Protein AF-A0A8D2GQ82-F1 (afdb_monomer_lite)

Radius of gyration: 24.51 Å; chains: 1; bounding box: 56×29×70 Å

InterPro domains:
  IPR019342 NADH:ubiquinone oxidoreductase, iron-sulphur subunit 5 [PF10200] (1-97)

Sequence (127 aa):
LPFFDGPERKGIDMDHHWITESGGQPQEIPARRQAFRKEWTGPECAHGIGNIQAQKEFSLEYDAFLACLHSETREREREREREREKGKGPGARYSPPKHAYFLQKCPVCSCHHLPVNPLKLLIHQMD

Secondary structure (DSSP, 8-state):
-----HHHHTT--SSHHHH-TTS--GGGPPPTTHHHHHHHHSTTTTTTT-HHHHHHHSHHHHHHHHHHHSTHHHHHHHHHHHHHHHT-STT-S----GGGSEEEEPTTTSS-EEEE-HHHHHHTT--

Foldseek 3Di:
DDDDPPCVVVVHPPCPQPPQQLHDDVVNDHDPLNVLSCVCCDPVADPPPDDVVSCVPVVVSVVVSVCVVDVVVVVVVVVVVVVLVVQDDDVHPDDDDPVQFDQDQDPPPSPDRDRDRVVVVVVVVVD

Structure (mmCIF, N/CA/C/O backbone):
data_AF-A0A8D2GQ82-F1
#
_entry.id   AF-A0A8D2GQ82-F1
#
loop_
_atom_site.group_PDB
_atom_site.id
_atom_site.type_symbol
_atom_site.label_atom_id
_atom_site.label_alt_id
_atom_site.label_comp_id
_atom_site.label_asym_id
_atom_site.label_entity_id
_atom_site.label_seq_id
_atom_site.pdbx_PDB_ins_code
_atom_site.Cartn_x
_atom_site.Cartn_y
_atom_site.Cartn_z
_atom_site.occupancy
_atom_site.B_iso_or_equiv
_atom_site.auth_seq_id
_atom_site.auth_comp_id
_atom_site.auth_asym_id
_atom_site.auth_atom_id
_atom_site.pdbx_PDB_model_num
ATOM 1 N N . LEU A 1 1 ? -11.987 17.627 19.079 1.00 78.19 1 LEU A N 1
ATOM 2 C CA . LEU A 1 1 ? -13.351 17.063 19.190 1.00 78.19 1 LEU A CA 1
ATOM 3 C C . LEU A 1 1 ? -13.223 15.620 19.657 1.00 78.19 1 LEU A C 1
ATOM 5 O O . LEU A 1 1 ? -12.371 14.933 19.105 1.00 78.19 1 LEU A O 1
ATOM 9 N N . PRO A 1 2 ? -13.973 15.176 20.678 1.00 89.19 2 PRO A N 1
ATOM 10 C CA . PRO A 1 2 ? -14.000 13.765 21.058 1.00 89.19 2 PRO A CA 1
ATOM 11 C C . PRO A 1 2 ? -14.674 12.927 19.959 1.00 89.19 2 PRO A C 1
ATOM 13 O O . PRO A 1 2 ? -15.636 13.388 19.344 1.00 89.19 2 PRO A O 1
ATOM 16 N N . PHE A 1 3 ? -14.176 11.713 19.712 1.00 87.50 3 PHE A N 1
ATOM 17 C CA . PHE A 1 3 ? -14.795 10.767 18.780 1.00 87.50 3 PHE A CA 1
ATOM 18 C C . PHE A 1 3 ? -15.972 10.070 19.475 1.00 87.50 3 PHE A C 1
ATOM 20 O O . PHE A 1 3 ? -15.777 9.382 20.479 1.00 87.50 3 PHE A O 1
ATOM 27 N N . PHE A 1 4 ? -17.197 10.302 18.993 1.00 88.19 4 PHE A N 1
ATOM 28 C CA . PHE A 1 4 ? -18.406 9.694 19.549 1.00 88.19 4 PHE A CA 1
ATOM 29 C C . PHE A 1 4 ? -18.877 8.544 18.667 1.00 88.19 4 PHE A C 1
ATOM 31 O O . PHE A 1 4 ? -19.488 8.753 17.621 1.00 88.19 4 PHE A O 1
ATOM 38 N N . ASP A 1 5 ? -18.633 7.332 19.142 1.00 87.06 5 ASP A N 1
ATOM 39 C CA . ASP A 1 5 ? -18.876 6.103 18.397 1.00 87.06 5 ASP A CA 1
ATOM 40 C C . ASP A 1 5 ? -20.324 5.583 18.536 1.00 87.06 5 ASP A C 1
ATOM 42 O O . ASP A 1 5 ? -20.615 4.477 18.992 1.00 87.06 5 ASP A O 1
ATOM 46 N N . GLY A 1 6 ? -21.286 6.464 18.260 1.00 89.88 6 GLY A N 1
ATOM 47 C CA . GLY A 1 6 ? -22.716 6.156 18.329 1.00 89.88 6 GLY A CA 1
ATOM 48 C C . GLY A 1 6 ? -23.207 5.149 17.275 1.00 89.88 6 GLY A C 1
ATOM 49 O O . GLY A 1 6 ? -24.016 4.289 17.637 1.00 89.88 6 GLY A O 1
ATOM 50 N N . PRO A 1 7 ? -22.783 5.253 15.999 1.00 89.38 7 PRO A N 1
ATOM 51 C CA . PRO A 1 7 ? -23.197 4.332 14.938 1.00 89.38 7 PRO A CA 1
ATOM 52 C C . PRO A 1 7 ? -22.755 2.886 15.184 1.00 89.38 7 PRO A C 1
ATOM 54 O O . PRO A 1 7 ? -23.604 1.993 15.141 1.00 89.38 7 PRO A O 1
ATOM 57 N N . GLU A 1 8 ? -21.490 2.660 15.550 1.00 87.88 8 GLU A N 1
ATOM 58 C CA . GLU A 1 8 ? -20.943 1.315 15.775 1.00 87.88 8 GLU A CA 1
ATOM 59 C C . GLU A 1 8 ? -21.653 0.617 16.943 1.00 87.88 8 GLU A C 1
ATOM 61 O O . GLU A 1 8 ? -22.113 -0.518 16.821 1.00 87.88 8 GLU A O 1
ATOM 66 N N . ARG A 1 9 ? -21.910 1.345 18.040 1.00 90.50 9 ARG A N 1
ATOM 67 C CA . ARG A 1 9 ? -22.694 0.841 19.188 1.00 90.50 9 ARG A CA 1
ATOM 68 C C . ARG A 1 9 ? -24.129 0.448 18.843 1.00 90.50 9 ARG A C 1
ATOM 70 O O . ARG A 1 9 ? -24.727 -0.348 19.564 1.00 90.50 9 ARG A O 1
ATOM 77 N N . LYS A 1 10 ? -24.708 1.040 17.798 1.00 94.00 10 LYS A N 1
ATOM 78 C CA . LYS A 1 10 ? -26.059 0.721 17.311 1.00 94.00 10 LYS A CA 1
ATOM 79 C C . LYS A 1 10 ? -26.045 -0.310 16.180 1.00 94.00 10 LYS A C 1
ATOM 81 O O . LYS A 1 10 ? -27.119 -0.678 15.713 1.00 94.00 10 LYS A O 1
ATOM 86 N N . GLY A 1 11 ? -24.866 -0.759 15.741 1.00 90.56 11 GLY A N 1
ATOM 87 C CA . GLY A 1 11 ? -24.705 -1.662 14.603 1.00 90.56 11 GLY A CA 1
ATOM 88 C C . GLY A 1 11 ? -25.104 -1.036 13.264 1.00 90.56 11 GLY A C 1
ATOM 89 O O . GLY A 1 11 ? -25.501 -1.759 12.355 1.00 90.56 11 GLY A O 1
ATOM 90 N N . ILE A 1 12 ? -25.063 0.295 13.148 1.00 92.69 12 ILE A N 1
ATOM 91 C CA . ILE A 1 12 ? -25.393 1.010 11.911 1.00 92.69 12 ILE A CA 1
ATOM 92 C C . ILE A 1 12 ? -24.089 1.321 11.178 1.00 92.69 12 ILE A C 1
ATOM 94 O O . ILE A 1 12 ? -23.284 2.109 11.670 1.00 92.69 12 ILE A O 1
ATOM 98 N N . ASP A 1 13 ? -23.911 0.749 9.988 1.00 87.75 13 ASP A N 1
ATOM 99 C CA . ASP A 1 13 ? -22.814 1.112 9.089 1.00 87.75 13 ASP A CA 1
ATOM 100 C C . ASP A 1 13 ? -23.141 2.437 8.389 1.00 87.75 13 ASP A C 1
ATOM 102 O O . ASP A 1 13 ? -23.997 2.499 7.504 1.00 87.75 13 ASP A O 1
ATOM 106 N N . MET A 1 14 ? -22.493 3.512 8.834 1.00 88.50 14 MET A N 1
ATOM 107 C CA . MET A 1 14 ? -22.623 4.836 8.227 1.00 88.50 14 MET A CA 1
ATOM 108 C C . MET A 1 14 ? -21.517 5.094 7.200 1.00 88.50 14 MET A C 1
ATOM 110 O O . MET A 1 14 ? -21.778 5.656 6.138 1.00 88.50 14 MET A O 1
ATOM 114 N N . ASP A 1 15 ? -20.293 4.684 7.519 1.00 88.81 15 ASP A N 1
ATOM 115 C CA . ASP A 1 15 ? -19.070 5.021 6.793 1.00 88.81 15 ASP A CA 1
ATOM 116 C C . ASP A 1 15 ? -18.066 3.858 6.675 1.00 88.81 15 ASP A C 1
ATOM 118 O O . ASP A 1 15 ? -17.143 3.935 5.858 1.00 88.81 15 ASP A O 1
ATOM 122 N N . HIS A 1 16 ? -18.241 2.748 7.401 1.00 85.88 16 HIS A N 1
ATOM 123 C CA . HIS A 1 16 ? -17.286 1.633 7.409 1.00 85.88 16 HIS A CA 1
ATOM 124 C C . HIS A 1 16 ? -17.132 0.980 6.030 1.00 85.88 16 HIS A C 1
ATOM 126 O O . HIS A 1 16 ? -16.007 0.660 5.629 1.00 85.88 16 HIS A O 1
ATOM 132 N N . HIS A 1 17 ? -18.227 0.843 5.274 1.00 83.81 17 HIS A N 1
ATOM 133 C CA . HIS A 1 17 ? -18.193 0.320 3.902 1.00 83.81 17 HIS A CA 1
ATOM 134 C C . HIS A 1 17 ? -17.334 1.159 2.939 1.00 83.81 17 HIS A C 1
ATOM 136 O O . HIS A 1 17 ? -16.863 0.632 1.932 1.00 83.81 17 HIS A O 1
ATOM 142 N N . TRP A 1 18 ? -17.098 2.443 3.236 1.00 84.25 18 TRP A N 1
ATOM 143 C CA . TRP A 1 18 ? -16.301 3.336 2.389 1.00 84.25 18 TRP A CA 1
ATOM 144 C C . TRP A 1 18 ? -14.823 3.411 2.801 1.00 84.25 18 TRP A C 1
ATOM 146 O O . TRP A 1 18 ? -13.951 3.675 1.975 1.00 84.25 18 TRP A O 1
ATOM 156 N N . ILE A 1 19 ? -14.519 3.167 4.078 1.00 85.44 19 ILE A N 1
ATOM 157 C CA . ILE A 1 19 ? -13.167 3.316 4.647 1.00 85.44 19 ILE A CA 1
ATOM 158 C C . ILE A 1 19 ? -12.212 2.208 4.173 1.00 85.44 19 ILE A C 1
ATOM 160 O 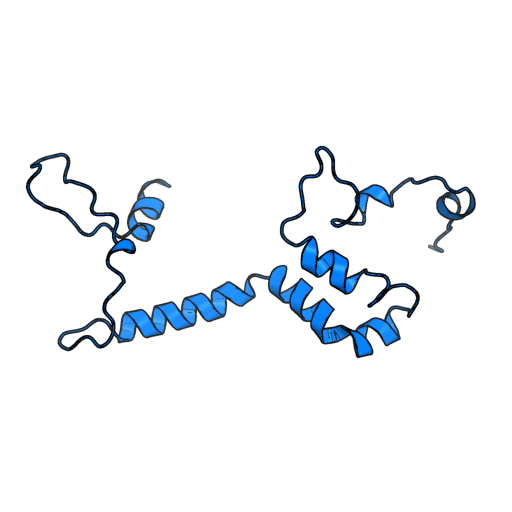O . ILE A 1 19 ? -10.996 2.410 4.048 1.00 85.44 19 ILE A O 1
ATOM 164 N N . THR A 1 20 ? -12.745 1.014 3.917 1.00 81.12 20 THR A N 1
ATOM 165 C CA . THR A 1 20 ? -11.929 -0.176 3.672 1.00 81.12 20 THR A CA 1
ATOM 166 C C . THR A 1 20 ? -11.939 -0.565 2.197 1.00 81.12 20 THR A C 1
ATOM 168 O O . THR A 1 20 ? -12.877 -1.191 1.716 1.00 81.12 20 THR A O 1
ATOM 171 N N . GLU A 1 21 ? -10.840 -0.285 1.487 1.00 81.94 21 GLU A N 1
ATOM 172 C CA . GLU A 1 21 ? -10.658 -0.682 0.074 1.00 81.94 21 GL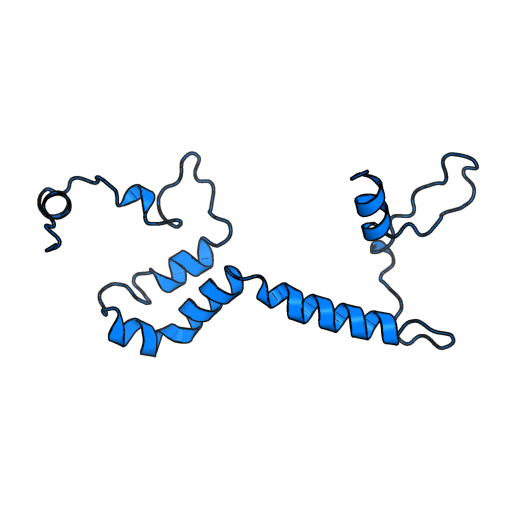U A CA 1
ATOM 173 C C . GLU A 1 21 ? -10.744 -2.203 -0.151 1.00 81.94 21 GLU A C 1
ATOM 175 O O . GLU A 1 21 ? -10.982 -2.668 -1.265 1.00 81.94 21 GLU A O 1
ATOM 180 N N . SER A 1 22 ? -10.517 -2.993 0.902 1.00 81.94 22 SER A N 1
ATOM 181 C CA . SER A 1 22 ? -10.626 -4.450 0.874 1.00 81.94 22 SER A CA 1
ATOM 1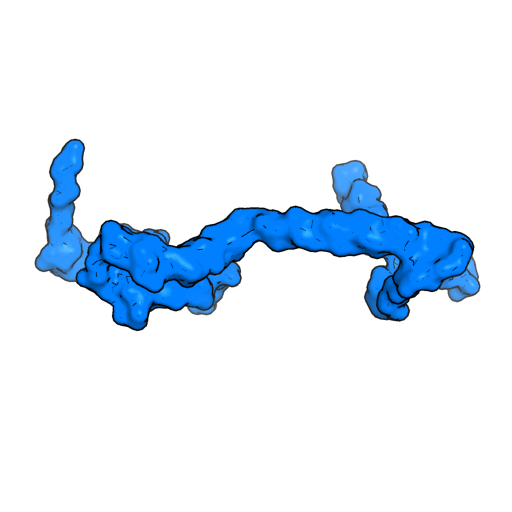82 C C . SER A 1 22 ? -12.017 -5.002 1.189 1.00 81.94 22 SER A C 1
ATOM 184 O O . SER A 1 22 ? -12.200 -6.218 1.080 1.00 81.94 22 SER A O 1
ATOM 186 N N . GLY A 1 23 ? -12.969 -4.139 1.556 1.00 82.25 23 GLY A N 1
ATOM 187 C CA . GLY A 1 23 ? -14.352 -4.499 1.851 1.00 82.25 23 GLY A CA 1
ATOM 188 C C . GLY A 1 23 ? -15.163 -4.840 0.599 1.00 82.25 23 GLY A C 1
ATOM 189 O O . GLY A 1 23 ? -14.635 -4.917 -0.512 1.00 82.25 23 GLY A O 1
ATOM 190 N N . GLY A 1 24 ? -16.466 -5.058 0.785 1.00 83.50 24 GLY A N 1
ATOM 191 C CA . GLY A 1 24 ? -17.387 -5.323 -0.318 1.00 83.50 24 GLY A CA 1
ATOM 192 C C . GLY A 1 24 ? -17.460 -4.131 -1.272 1.00 83.50 24 GLY A C 1
ATOM 193 O O . GLY A 1 24 ? -17.908 -3.055 -0.890 1.00 83.50 24 GLY A O 1
ATOM 194 N N . GLN A 1 25 ? -17.014 -4.323 -2.512 1.00 89.00 25 GLN A N 1
ATOM 195 C CA . GLN A 1 25 ? -17.112 -3.327 -3.578 1.00 89.00 25 GLN A CA 1
ATOM 196 C C . GLN A 1 25 ? -18.312 -3.648 -4.481 1.00 89.00 25 GLN A C 1
ATOM 198 O O . GLN A 1 25 ? -18.617 -4.828 -4.696 1.00 89.00 25 GLN A O 1
ATOM 203 N N . PRO A 1 26 ? -18.980 -2.635 -5.063 1.00 88.19 26 PRO A N 1
ATOM 204 C CA . PRO A 1 26 ? -19.962 -2.868 -6.114 1.00 88.19 26 PRO A CA 1
ATOM 205 C C . PRO A 1 26 ? -19.353 -3.729 -7.230 1.00 88.19 26 PRO A C 1
ATOM 207 O O . PRO A 1 26 ? -18.229 -3.479 -7.662 1.00 88.19 26 PRO A O 1
ATOM 210 N N . GLN A 1 27 ? -20.091 -4.744 -7.690 1.00 89.56 27 GLN A N 1
ATOM 211 C CA . GLN A 1 27 ? -19.651 -5.682 -8.739 1.00 89.56 27 GLN A CA 1
ATOM 212 C C . GLN A 1 27 ? -18.406 -6.519 -8.380 1.00 89.56 27 GLN A C 1
ATOM 214 O O . GLN A 1 27 ? -17.777 -7.078 -9.274 1.00 89.56 27 GLN A O 1
ATOM 219 N N . GLU A 1 28 ? -18.046 -6.602 -7.093 1.00 88.50 28 GLU A N 1
ATOM 220 C CA . GLU A 1 28 ? -16.890 -7.366 -6.596 1.00 88.50 28 GLU A CA 1
ATOM 221 C C . GLU A 1 28 ? -15.556 -6.974 -7.251 1.00 88.50 28 GLU A C 1
ATOM 223 O O . GLU A 1 28 ? -14.615 -7.765 -7.308 1.00 88.50 28 GLU A O 1
ATOM 228 N N . ILE A 1 29 ? -15.454 -5.732 -7.736 1.00 89.56 29 ILE A N 1
ATOM 229 C CA . ILE A 1 29 ? -14.239 -5.247 -8.386 1.00 89.56 29 ILE A CA 1
ATOM 230 C C . ILE A 1 29 ? -13.147 -5.101 -7.320 1.00 89.56 29 ILE A C 1
ATOM 232 O O . ILE A 1 29 ? -13.294 -4.295 -6.397 1.00 89.56 29 ILE A O 1
ATOM 236 N N . PRO A 1 30 ? -12.031 -5.841 -7.426 1.00 88.94 30 PRO A N 1
ATOM 237 C CA . PRO A 1 30 ? -10.966 -5.740 -6.449 1.00 88.94 30 PRO A CA 1
ATOM 238 C C . PRO A 1 30 ? -10.216 -4.420 -6.627 1.00 88.94 30 PRO A C 1
ATOM 240 O O . PRO A 1 30 ? -9.829 -4.039 -7.737 1.00 88.94 30 PRO A O 1
ATOM 243 N N . ALA A 1 31 ? -9.933 -3.739 -5.518 1.00 87.69 31 ALA A N 1
ATOM 244 C CA . ALA A 1 31 ? -8.966 -2.652 -5.530 1.00 87.69 31 ALA A CA 1
ATOM 245 C C . ALA A 1 31 ? -7.604 -3.177 -6.018 1.00 87.69 31 ALA A C 1
ATOM 247 O O . ALA A 1 31 ? -7.206 -4.303 -5.713 1.00 87.69 31 ALA A O 1
ATOM 248 N N . ARG A 1 32 ? -6.833 -2.335 -6.719 1.00 85.31 32 ARG A N 1
ATOM 249 C CA . ARG A 1 32 ? -5.511 -2.705 -7.270 1.00 85.31 32 ARG A CA 1
ATOM 250 C C . ARG A 1 32 ? -4.580 -3.341 -6.227 1.00 85.31 32 ARG A C 1
ATOM 252 O O . ARG A 1 32 ? -3.729 -4.151 -6.574 1.00 85.31 32 ARG A O 1
ATOM 259 N N . ARG A 1 33 ? -4.730 -2.944 -4.962 1.00 87.38 33 ARG A N 1
ATOM 260 C CA . ARG A 1 33 ? -3.887 -3.348 -3.827 1.00 87.38 33 ARG A CA 1
ATOM 261 C C . ARG A 1 33 ? -4.666 -4.117 -2.766 1.00 87.38 33 ARG A C 1
ATOM 263 O O . ARG A 1 33 ? -4.242 -4.169 -1.616 1.00 87.38 33 ARG A O 1
ATOM 270 N N . GLN A 1 34 ? -5.804 -4.704 -3.144 1.00 89.00 34 GLN A N 1
ATOM 271 C CA . GLN A 1 34 ? -6.695 -5.400 -2.219 1.00 89.00 34 GLN A CA 1
ATOM 272 C C . GLN A 1 34 ? -5.961 -6.481 -1.414 1.00 89.00 34 GLN A C 1
ATOM 274 O O . GLN A 1 34 ? -6.217 -6.599 -0.222 1.00 89.00 34 GLN A O 1
ATOM 279 N N . ALA A 1 35 ? -5.036 -7.222 -2.036 1.00 89.25 35 ALA A N 1
ATOM 280 C CA . ALA A 1 35 ? -4.243 -8.252 -1.364 1.00 89.25 35 ALA A CA 1
ATOM 281 C C . ALA A 1 35 ? -3.419 -7.679 -0.196 1.00 89.25 35 ALA A C 1
ATOM 283 O O . ALA A 1 35 ? -3.632 -8.075 0.943 1.00 89.25 35 ALA A O 1
ATOM 284 N N . PHE A 1 36 ? -2.585 -6.668 -0.458 1.00 89.56 36 PHE A N 1
ATOM 285 C CA . PHE A 1 36 ? -1.766 -6.016 0.572 1.00 89.56 36 PHE A CA 1
ATOM 286 C C . PHE A 1 36 ? -2.608 -5.333 1.657 1.00 89.56 36 PHE A C 1
ATOM 288 O O . PHE A 1 36 ? -2.278 -5.390 2.836 1.00 89.56 36 PHE A O 1
ATOM 295 N N . ARG A 1 37 ? -3.729 -4.701 1.279 1.00 87.88 37 ARG A N 1
ATOM 296 C CA . ARG A 1 37 ? -4.639 -4.076 2.252 1.00 87.88 37 ARG A CA 1
ATOM 297 C C . ARG A 1 37 ? -5.287 -5.116 3.170 1.00 87.88 37 ARG A C 1
ATOM 299 O O . ARG A 1 37 ? -5.437 -4.838 4.358 1.00 87.88 37 ARG A O 1
ATOM 306 N N . LYS A 1 38 ? -5.679 -6.280 2.630 1.00 88.81 38 LYS A N 1
ATOM 307 C CA . LYS A 1 38 ? -6.226 -7.403 3.409 1.00 88.81 38 LYS A CA 1
ATOM 308 C C . LYS A 1 38 ? -5.185 -7.997 4.342 1.00 88.81 38 LYS A C 1
ATOM 310 O O . LYS A 1 38 ? -5.519 -8.201 5.492 1.00 88.81 38 LYS A O 1
ATOM 315 N N . GLU A 1 39 ? -3.962 -8.202 3.870 1.00 87.88 39 GLU A N 1
ATOM 316 C CA . GLU A 1 39 ? -2.866 -8.734 4.683 1.00 87.88 39 GLU A CA 1
ATOM 317 C C . GLU A 1 39 ? -2.541 -7.800 5.856 1.00 87.88 39 GLU A C 1
ATOM 319 O O . GLU A 1 39 ? -2.532 -8.240 6.995 1.00 87.88 39 GLU A O 1
ATOM 324 N N . TRP A 1 40 ? -2.422 -6.488 5.617 1.00 86.69 40 TRP A N 1
ATOM 325 C CA . TRP A 1 40 ? -2.182 -5.508 6.685 1.00 86.69 40 TRP A CA 1
ATOM 326 C C . TRP A 1 40 ? -3.355 -5.370 7.674 1.00 86.69 40 TRP A C 1
ATOM 328 O O . TRP A 1 40 ? -3.166 -5.350 8.886 1.00 86.69 40 TRP A O 1
ATOM 338 N N . THR A 1 41 ? -4.591 -5.238 7.173 1.00 82.00 41 THR A N 1
ATOM 339 C CA . THR A 1 41 ? -5.786 -4.988 8.020 1.00 82.00 41 THR A CA 1
ATOM 340 C C . THR A 1 41 ? -6.423 -6.288 8.532 1.00 82.00 41 THR A C 1
ATOM 342 O O . THR A 1 41 ? -7.440 -6.257 9.225 1.00 82.00 41 THR A O 1
ATOM 345 N N . GLY A 1 42 ? -5.861 -7.433 8.152 1.00 76.31 42 GLY A N 1
ATOM 346 C CA . GLY A 1 42 ? -6.420 -8.752 8.393 1.00 76.31 42 GLY A CA 1
ATOM 347 C C . GLY A 1 42 ? -6.394 -9.165 9.865 1.00 76.31 42 GLY A C 1
ATOM 348 O O . GLY A 1 42 ? -5.659 -8.581 10.670 1.00 76.31 42 GLY A O 1
ATOM 349 N N . PRO A 1 43 ? -7.198 -10.180 10.229 1.00 63.56 43 PRO A N 1
ATOM 350 C CA . PRO A 1 43 ? -7.225 -10.748 11.577 1.00 63.56 43 PRO A CA 1
ATOM 351 C C . PRO A 1 43 ? -5.875 -11.331 12.021 1.00 63.56 43 PRO A C 1
ATOM 353 O O . PRO A 1 43 ? -5.618 -11.428 13.215 1.00 63.56 43 PRO A O 1
ATOM 356 N N . GLU A 1 44 ? -5.017 -11.705 11.075 1.00 67.31 44 GLU A N 1
ATOM 357 C CA . GLU A 1 44 ? -3.667 -12.220 11.303 1.00 67.31 44 GLU A CA 1
ATOM 358 C C . GLU A 1 44 ? -2.609 -11.140 11.580 1.00 67.31 44 GLU A C 1
ATOM 360 O O . GLU A 1 44 ? -1.508 -11.478 12.010 1.00 67.31 44 GLU A O 1
ATOM 365 N N . CYS A 1 45 ? -2.922 -9.866 11.328 1.00 79.31 45 CYS A N 1
ATOM 366 C CA . CYS A 1 45 ? -1.945 -8.782 11.295 1.00 79.31 45 CYS A CA 1
ATOM 367 C C . CYS A 1 45 ? -2.335 -7.645 12.251 1.00 79.31 45 CYS A C 1
ATOM 369 O O . CYS A 1 45 ? -2.233 -7.803 13.460 1.00 79.31 45 CYS A O 1
ATOM 371 N N . ALA A 1 46 ? -2.811 -6.492 11.769 1.00 79.12 46 ALA A N 1
ATOM 372 C CA . ALA A 1 46 ? -3.004 -5.313 12.620 1.00 79.12 46 ALA A CA 1
ATOM 373 C C . ALA A 1 46 ? -4.324 -5.283 13.424 1.00 79.12 46 ALA A C 1
ATOM 375 O O . ALA A 1 46 ? -4.523 -4.383 14.251 1.00 79.12 46 ALA A O 1
ATOM 376 N N . HIS A 1 47 ? -5.258 -6.210 13.186 1.00 86.62 47 HIS A N 1
ATOM 377 C CA . HIS A 1 47 ? -6.589 -6.149 13.793 1.00 86.62 47 HIS A CA 1
ATOM 378 C C . HIS A 1 47 ? -6.551 -6.403 15.312 1.00 86.62 47 HIS A C 1
ATOM 380 O O . HIS A 1 47 ? -6.102 -7.444 15.775 1.00 86.62 47 HIS A O 1
ATOM 386 N N . GLY A 1 48 ? -7.055 -5.456 16.111 1.00 83.62 48 GLY A N 1
ATOM 387 C CA . GLY A 1 48 ? -7.205 -5.614 17.567 1.00 83.62 48 GLY A CA 1
ATOM 388 C C . GLY A 1 48 ? -5.926 -5.458 18.406 1.00 83.62 48 GLY A C 1
ATOM 389 O O . GLY A 1 48 ? -6.015 -5.408 19.629 1.00 83.62 48 GLY A O 1
ATOM 390 N N . ILE A 1 49 ? -4.757 -5.313 17.776 1.00 85.50 49 ILE A N 1
ATOM 391 C CA . ILE A 1 49 ? -3.445 -5.210 18.450 1.00 85.50 49 ILE A CA 1
ATOM 392 C C . ILE A 1 49 ? -3.089 -3.751 18.808 1.00 85.50 49 ILE A C 1
ATOM 394 O O . ILE A 1 49 ? -2.259 -3.474 19.672 1.00 85.50 49 ILE A O 1
ATOM 398 N N . GLY A 1 50 ? -3.785 -2.790 18.196 1.00 86.88 50 GLY A N 1
ATOM 399 C CA . GLY A 1 50 ? -3.579 -1.361 18.421 1.00 86.88 50 GLY A CA 1
ATOM 400 C C . GLY A 1 50 ? -2.395 -0.799 17.627 1.00 86.88 50 GLY A C 1
ATOM 401 O O . GLY A 1 50 ? -1.420 -1.482 17.330 1.00 86.88 50 GLY A O 1
ATOM 402 N N . ASN A 1 51 ? -2.474 0.487 17.272 1.00 87.38 51 ASN A N 1
ATOM 403 C CA . ASN A 1 51 ? -1.580 1.101 16.280 1.00 87.38 51 ASN A CA 1
ATOM 404 C C . ASN A 1 51 ? -0.088 1.055 16.676 1.00 87.38 51 ASN A C 1
ATOM 406 O O . ASN A 1 51 ? 0.767 0.787 15.842 1.00 87.38 51 ASN A O 1
ATOM 410 N N . ILE A 1 52 ? 0.230 1.269 17.959 1.00 90.06 52 ILE A N 1
ATOM 411 C CA . ILE A 1 52 ? 1.624 1.313 18.441 1.00 90.06 52 ILE A CA 1
ATOM 412 C C . ILE A 1 52 ? 2.322 -0.035 18.237 1.00 90.06 52 ILE A C 1
ATOM 414 O O . ILE A 1 52 ? 3.464 -0.085 17.784 1.00 90.06 52 ILE A O 1
ATOM 418 N N . GLN A 1 53 ? 1.641 -1.125 18.581 1.00 89.75 53 GLN A N 1
ATOM 419 C CA . GLN A 1 53 ? 2.197 -2.465 18.458 1.00 89.75 53 GLN A CA 1
ATOM 420 C C . GLN A 1 53 ? 2.139 -2.946 17.004 1.00 89.75 53 GLN A C 1
ATOM 422 O O . GLN A 1 53 ? 3.127 -3.491 16.516 1.00 89.75 53 GLN A O 1
ATOM 427 N N . ALA A 1 54 ? 1.067 -2.618 16.273 1.00 89.38 54 ALA A N 1
ATOM 428 C CA . ALA A 1 54 ? 0.948 -2.935 14.854 1.00 89.38 54 ALA A CA 1
ATOM 429 C C . ALA A 1 54 ? 2.085 -2.334 14.009 1.00 89.38 54 ALA A C 1
ATOM 431 O O . ALA A 1 54 ? 2.656 -3.017 13.167 1.00 89.38 54 ALA A O 1
ATOM 432 N N . GLN A 1 55 ? 2.487 -1.087 14.281 1.00 88.06 55 GLN A N 1
ATOM 433 C CA . GLN A 1 55 ? 3.625 -0.461 13.595 1.00 88.06 55 GLN A CA 1
ATOM 434 C C . GLN A 1 55 ? 4.961 -1.159 13.856 1.00 88.06 55 GLN A C 1
ATOM 436 O O . GLN A 1 55 ? 5.875 -1.045 13.044 1.00 88.06 55 GLN A O 1
ATOM 441 N N . LYS A 1 56 ? 5.108 -1.837 14.997 1.00 89.69 56 LYS A N 1
ATOM 442 C CA . LYS A 1 56 ? 6.359 -2.498 15.372 1.00 89.69 56 LYS A CA 1
ATOM 443 C C . LYS A 1 56 ? 6.428 -3.933 14.860 1.00 89.69 56 LYS A C 1
ATOM 445 O O . LYS A 1 56 ? 7.497 -4.368 14.446 1.00 89.69 56 LYS A O 1
ATOM 450 N N . GLU A 1 57 ? 5.320 -4.661 14.947 1.00 89.00 57 GLU A N 1
ATOM 451 C CA . GLU A 1 57 ? 5.256 -6.090 14.622 1.00 89.00 57 GLU A CA 1
ATOM 452 C C . GLU A 1 57 ? 4.999 -6.344 13.139 1.00 89.00 57 GLU A C 1
ATOM 454 O O . GLU A 1 57 ? 5.536 -7.304 12.598 1.00 89.00 57 GLU A O 1
ATOM 459 N N . PHE A 1 58 ? 4.259 -5.452 12.478 1.00 90.19 58 PHE A N 1
ATOM 460 C CA . PHE A 1 58 ? 3.800 -5.634 11.099 1.00 90.19 58 PHE A CA 1
ATOM 461 C C . PHE A 1 58 ? 4.308 -4.534 10.154 1.00 90.19 58 PHE A C 1
ATOM 463 O O . PHE A 1 58 ? 3.685 -4.173 9.152 1.00 90.19 58 PHE A O 1
ATOM 470 N N . SER A 1 59 ? 5.462 -3.949 10.480 1.00 90.00 59 SER A N 1
ATOM 471 C CA . SER A 1 59 ? 6.079 -2.907 9.654 1.00 90.00 59 SER A CA 1
ATOM 472 C C . SER A 1 59 ? 6.337 -3.375 8.223 1.00 90.00 59 SER A C 1
ATOM 474 O O . SER A 1 59 ? 6.206 -2.580 7.301 1.00 90.00 59 SER A O 1
ATOM 476 N N . LEU A 1 60 ? 6.636 -4.659 8.016 1.00 91.31 60 LEU A N 1
ATOM 477 C CA . LEU A 1 60 ? 6.921 -5.212 6.696 1.00 91.31 60 LEU A CA 1
ATOM 478 C C . LEU A 1 60 ? 5.691 -5.191 5.779 1.00 91.31 60 LEU A C 1
ATOM 480 O O . LEU A 1 60 ? 5.791 -4.794 4.620 1.00 91.31 60 LEU A O 1
ATOM 484 N N . GLU A 1 61 ? 4.536 -5.605 6.290 1.00 90.69 61 GLU A N 1
ATOM 485 C CA . GLU A 1 61 ? 3.263 -5.640 5.573 1.00 90.69 61 GLU A CA 1
ATOM 486 C C . GLU A 1 61 ? 2.780 -4.218 5.278 1.00 90.69 61 GLU A C 1
ATOM 488 O O . GLU A 1 61 ? 2.308 -3.923 4.174 1.00 90.69 61 GLU A O 1
ATOM 493 N N . TYR A 1 62 ? 2.962 -3.310 6.240 1.00 90.25 62 TYR A N 1
ATOM 494 C CA . TYR A 1 62 ? 2.675 -1.894 6.051 1.00 90.25 62 TYR A CA 1
ATOM 495 C C . TYR A 1 62 ? 3.583 -1.258 4.995 1.00 90.25 62 TYR A C 1
ATOM 497 O O . TYR A 1 62 ? 3.093 -0.577 4.093 1.00 90.25 62 TYR A O 1
ATOM 505 N N . ASP A 1 63 ? 4.887 -1.526 5.050 1.00 90.00 63 ASP A N 1
ATOM 506 C CA . ASP A 1 63 ? 5.862 -1.028 4.084 1.00 90.00 63 ASP A CA 1
ATOM 507 C C . ASP A 1 63 ? 5.618 -1.623 2.696 1.00 90.00 63 ASP A C 1
ATOM 509 O O . ASP A 1 63 ? 5.717 -0.913 1.701 1.00 90.00 63 ASP A O 1
ATOM 513 N N . ALA A 1 64 ? 5.216 -2.892 2.591 1.00 89.00 64 ALA A N 1
ATOM 514 C CA . ALA A 1 64 ? 4.813 -3.499 1.324 1.00 89.00 64 ALA A CA 1
ATOM 515 C C . ALA A 1 64 ? 3.546 -2.838 0.757 1.00 89.00 64 ALA A C 1
ATOM 517 O O . ALA A 1 64 ? 3.476 -2.548 -0.443 1.00 89.00 64 ALA A O 1
ATOM 518 N N . PHE A 1 65 ? 2.559 -2.537 1.606 1.00 89.06 65 PHE A N 1
ATOM 519 C CA . PHE A 1 65 ? 1.371 -1.783 1.211 1.00 89.06 65 PHE A CA 1
ATOM 520 C C . PHE A 1 65 ? 1.730 -0.358 0.753 1.00 89.06 65 PHE A C 1
ATOM 522 O O . PHE A 1 65 ? 1.240 0.088 -0.291 1.00 89.06 65 PHE A O 1
ATOM 529 N N . LEU A 1 66 ? 2.631 0.331 1.463 1.00 88.81 66 LEU A N 1
ATOM 530 C CA . LEU A 1 66 ? 3.125 1.666 1.115 1.00 88.81 66 LEU A CA 1
ATOM 531 C C . LEU A 1 66 ? 3.977 1.679 -0.157 1.00 88.81 66 LEU A C 1
ATOM 533 O O . LEU A 1 66 ? 3.779 2.535 -1.013 1.00 88.81 66 LEU A O 1
ATOM 537 N N . ALA A 1 67 ? 4.878 0.720 -0.330 1.00 87.44 67 ALA A N 1
ATOM 538 C CA . ALA A 1 67 ? 5.691 0.563 -1.532 1.00 87.44 67 ALA A CA 1
ATOM 539 C C . ALA A 1 67 ? 4.828 0.181 -2.735 1.00 87.44 67 ALA A C 1
ATOM 541 O O . ALA A 1 67 ? 5.137 0.536 -3.871 1.00 87.44 67 ALA A O 1
ATOM 542 N N . CYS A 1 68 ? 3.720 -0.528 -2.500 1.00 85.06 68 CYS A N 1
ATOM 543 C CA . CYS A 1 68 ? 2.714 -0.710 -3.523 1.00 85.06 68 CYS A CA 1
ATOM 544 C C . CYS A 1 68 ? 2.036 0.629 -3.826 1.00 85.06 68 CYS A C 1
ATOM 546 O O . CYS A 1 68 ? 1.870 0.918 -5.011 1.00 85.06 68 CYS A O 1
ATOM 548 N N . LEU A 1 69 ? 1.654 1.418 -2.800 1.00 83.50 69 LEU A N 1
ATOM 549 C CA . LEU A 1 69 ? 1.025 2.751 -2.886 1.00 83.50 69 LEU A CA 1
ATOM 550 C C . LEU A 1 69 ? 1.832 3.751 -3.701 1.00 83.50 69 LEU A C 1
ATOM 552 O O . LEU A 1 69 ? 1.314 4.354 -4.650 1.00 83.50 69 LEU A O 1
ATOM 556 N N . HIS A 1 70 ? 3.091 3.879 -3.329 1.00 79.94 70 HIS A N 1
ATOM 557 C CA . HIS A 1 70 ? 4.063 4.763 -3.919 1.00 79.94 70 HIS A CA 1
ATOM 558 C C . HIS A 1 70 ? 4.712 4.121 -5.138 1.00 79.94 70 HIS A C 1
ATOM 560 O O . HIS A 1 70 ? 4.739 2.912 -5.326 1.00 79.94 70 HIS A O 1
ATOM 566 N N . SER A 1 71 ? 5.242 4.949 -6.027 1.00 65.75 71 SER A N 1
ATOM 567 C CA . SER A 1 71 ? 5.868 4.465 -7.249 1.00 65.75 71 SER A CA 1
ATOM 568 C C . SER A 1 71 ? 7.322 4.035 -7.033 1.00 65.75 71 SER A C 1
ATOM 570 O O . SER A 1 71 ? 8.143 4.262 -7.915 1.00 65.75 71 SER A O 1
ATOM 572 N N . GLU A 1 72 ? 7.681 3.479 -5.875 1.00 66.25 72 GLU A N 1
ATOM 573 C CA . GLU A 1 72 ? 9.068 3.092 -5.554 1.00 66.25 72 GLU A CA 1
ATOM 574 C C . GLU A 1 72 ? 9.611 2.047 -6.542 1.00 66.25 72 GLU A C 1
ATOM 576 O O . GLU A 1 72 ? 10.791 2.035 -6.896 1.00 66.25 72 GLU A O 1
ATOM 581 N N . THR A 1 73 ? 8.719 1.245 -7.125 1.00 66.75 73 THR A N 1
ATOM 582 C CA . THR A 1 73 ? 9.021 0.372 -8.267 1.00 66.75 73 THR A CA 1
ATOM 583 C C . THR A 1 73 ? 9.589 1.121 -9.477 1.00 66.75 73 THR A C 1
ATOM 585 O O . THR A 1 73 ? 10.438 0.566 -10.177 1.00 66.75 73 THR A O 1
ATOM 588 N N . ARG A 1 74 ? 9.218 2.392 -9.693 1.00 74.50 74 ARG A N 1
ATOM 589 C CA . ARG A 1 74 ? 9.733 3.211 -10.802 1.00 74.50 74 ARG A CA 1
ATOM 590 C C . ARG A 1 74 ? 11.205 3.550 -10.653 1.00 74.50 74 ARG A C 1
ATOM 592 O O . ARG A 1 74 ? 11.874 3.732 -11.663 1.00 74.50 74 ARG A O 1
ATOM 599 N N . GLU A 1 75 ? 11.725 3.667 -9.435 1.00 82.88 75 GLU A N 1
ATOM 600 C CA . GLU A 1 75 ? 13.146 3.965 -9.246 1.00 82.88 75 GLU A CA 1
ATOM 601 C C . GLU A 1 75 ? 14.008 2.775 -9.668 1.00 82.88 75 GLU A C 1
ATOM 603 O O . GLU A 1 75 ? 14.907 2.922 -10.497 1.00 82.88 75 GLU A O 1
ATOM 608 N N . ARG A 1 76 ? 13.639 1.573 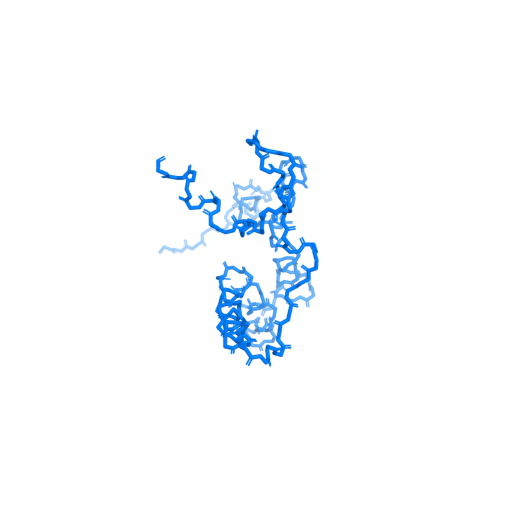-9.211 1.00 82.81 76 ARG A N 1
ATOM 609 C CA . ARG A 1 76 ? 14.276 0.322 -9.649 1.00 82.81 76 ARG A CA 1
ATOM 610 C C . ARG A 1 76 ? 14.129 0.098 -11.153 1.00 82.81 76 ARG A C 1
ATOM 612 O O . ARG A 1 76 ? 15.045 -0.405 -11.798 1.00 82.81 76 ARG A O 1
ATOM 619 N N . GLU A 1 77 ? 12.984 0.447 -11.738 1.00 83.44 77 GLU A N 1
ATOM 620 C CA . GLU A 1 77 ? 12.803 0.388 -13.194 1.00 83.44 77 GLU A CA 1
ATOM 621 C C . GLU A 1 77 ? 13.744 1.344 -13.931 1.00 83.44 77 GLU A C 1
ATOM 623 O O . GLU A 1 77 ? 14.428 0.905 -14.855 1.00 83.44 77 GLU A O 1
ATOM 628 N N . ARG A 1 78 ? 13.858 2.601 -13.482 1.00 87.06 78 ARG A N 1
ATOM 629 C CA . ARG A 1 78 ? 14.789 3.589 -14.054 1.00 87.06 78 ARG A CA 1
ATOM 630 C C . ARG A 1 78 ? 16.240 3.132 -13.956 1.00 87.06 78 ARG A C 1
ATOM 632 O O . ARG A 1 78 ? 17.012 3.349 -14.887 1.00 87.06 78 ARG A O 1
ATOM 639 N N . GLU A 1 79 ? 16.632 2.512 -12.847 1.00 89.81 79 GLU A N 1
ATOM 640 C CA . GLU A 1 79 ? 17.980 1.965 -12.688 1.00 89.81 79 GLU A CA 1
ATOM 641 C C . GLU A 1 79 ? 18.254 0.850 -13.705 1.00 89.81 79 GLU A C 1
ATOM 643 O O . GLU A 1 79 ? 19.224 0.941 -14.461 1.00 89.81 79 GLU A O 1
ATOM 648 N N . ARG A 1 80 ? 17.345 -0.129 -13.830 1.00 86.56 80 ARG A N 1
ATOM 649 C CA . ARG A 1 80 ? 17.457 -1.181 -14.855 1.00 86.56 80 ARG A CA 1
ATOM 650 C C . ARG A 1 80 ? 17.492 -0.608 -16.267 1.00 86.56 80 ARG A C 1
ATOM 652 O O . ARG A 1 80 ? 18.193 -1.136 -17.124 1.00 86.56 80 ARG A O 1
ATOM 659 N N . GLU A 1 81 ? 16.734 0.448 -16.547 1.00 86.94 81 GLU A N 1
ATOM 660 C CA . GLU A 1 81 ? 16.776 1.124 -17.846 1.00 86.94 81 GLU A CA 1
ATOM 661 C C . GLU A 1 81 ? 18.139 1.765 -18.115 1.00 86.94 81 GLU A C 1
ATOM 663 O O . GLU A 1 81 ? 18.707 1.533 -19.184 1.00 86.94 81 GLU A O 1
ATOM 668 N N . ARG A 1 82 ? 18.718 2.472 -17.137 1.00 88.44 82 ARG A N 1
ATOM 669 C CA . ARG A 1 82 ? 20.069 3.051 -17.248 1.00 88.44 82 ARG A CA 1
ATOM 670 C C . ARG A 1 82 ? 21.129 1.978 -17.487 1.00 88.44 82 ARG A C 1
ATOM 672 O O . ARG A 1 82 ? 22.020 2.166 -18.312 1.00 88.44 82 ARG A O 1
ATOM 679 N N . GLU A 1 83 ? 21.048 0.847 -16.792 1.00 87.44 83 GLU A N 1
ATOM 680 C CA . GLU A 1 83 ? 21.952 -0.289 -17.014 1.00 87.44 83 GLU A CA 1
ATOM 681 C C . GLU A 1 83 ? 21.791 -0.888 -18.416 1.00 87.44 83 GLU A C 1
ATOM 683 O O . GLU A 1 83 ? 22.779 -1.139 -19.111 1.00 87.44 83 GLU A O 1
ATOM 688 N N . ARG A 1 84 ? 20.544 -1.055 -18.873 1.00 84.75 84 ARG A N 1
ATOM 689 C CA . ARG A 1 84 ? 20.237 -1.523 -20.231 1.00 84.75 84 ARG A CA 1
ATOM 690 C C . ARG A 1 84 ? 20.759 -0.569 -21.298 1.00 84.75 84 ARG A C 1
ATOM 692 O O . ARG A 1 84 ? 21.167 -1.037 -22.355 1.00 84.75 84 ARG A O 1
ATOM 699 N N . GLU A 1 85 ? 20.734 0.741 -21.066 1.00 83.69 85 GLU A N 1
ATOM 700 C CA . GLU A 1 85 ? 21.296 1.736 -21.985 1.00 83.69 85 GLU A CA 1
ATOM 701 C C . GLU A 1 85 ? 22.819 1.683 -22.040 1.00 83.69 85 GLU A C 1
ATOM 703 O O . GLU A 1 85 ? 23.373 1.633 -23.136 1.00 83.69 85 GLU A O 1
ATOM 708 N N . LYS A 1 86 ? 23.492 1.575 -20.888 1.00 85.50 86 LYS A N 1
ATOM 709 C CA . LYS A 1 86 ? 24.952 1.373 -20.826 1.00 85.50 86 LYS A CA 1
ATOM 710 C C . LYS A 1 86 ? 25.399 0.108 -21.569 1.00 85.50 86 LYS A C 1
ATOM 712 O O . LYS A 1 86 ? 26.500 0.064 -22.108 1.00 85.50 86 LYS A O 1
ATOM 717 N N . GLY A 1 87 ? 24.548 -0.921 -21.607 1.00 79.88 87 GLY A N 1
ATOM 718 C CA . GLY A 1 87 ? 24.800 -2.180 -22.311 1.00 79.88 87 GLY A CA 1
ATOM 719 C C . GLY A 1 87 ? 24.613 -2.145 -23.836 1.00 79.88 87 GLY A C 1
ATOM 720 O O . GLY A 1 87 ? 24.914 -3.152 -24.484 1.00 79.88 87 GLY A O 1
ATOM 721 N N . LYS A 1 88 ? 24.127 -1.032 -24.414 1.00 76.31 88 LYS A N 1
ATOM 722 C CA . LYS A 1 88 ? 23.918 -0.850 -25.862 1.00 76.31 88 LYS A CA 1
ATOM 723 C C . LYS A 1 88 ? 25.136 -0.148 -26.481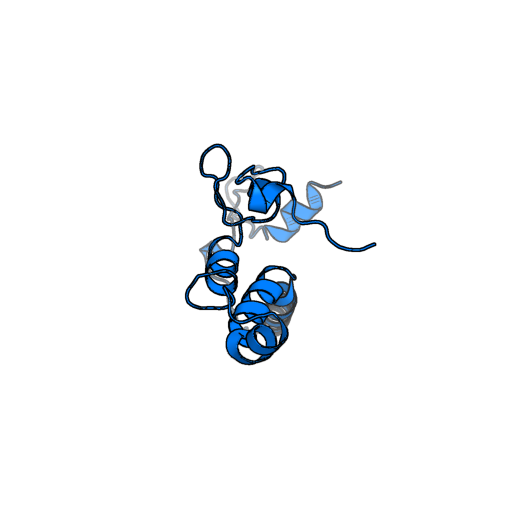 1.00 76.31 88 LYS A C 1
ATOM 725 O O . LYS A 1 88 ? 25.342 1.040 -26.274 1.00 76.31 88 LYS A O 1
ATOM 730 N N . GLY A 1 89 ? 25.936 -0.867 -27.266 1.00 71.88 89 GLY A N 1
ATOM 731 C CA . GLY A 1 89 ? 27.108 -0.323 -27.966 1.00 71.88 89 GLY A CA 1
ATOM 732 C C . GLY A 1 89 ? 27.768 -1.355 -28.893 1.00 71.88 89 GLY A C 1
ATOM 733 O O . GLY A 1 89 ? 27.331 -2.509 -28.914 1.00 71.88 89 GLY A O 1
ATOM 734 N N . PRO A 1 90 ? 28.797 -0.988 -29.677 1.00 57.31 90 PRO A N 1
ATOM 735 C CA . PRO A 1 90 ? 29.550 -1.949 -30.485 1.00 57.31 90 PRO A CA 1
ATOM 736 C C . PRO A 1 90 ? 30.290 -2.925 -29.549 1.00 57.31 90 PRO A C 1
ATOM 738 O O . PRO A 1 90 ? 31.202 -2.530 -28.831 1.00 57.31 90 PRO A O 1
ATOM 741 N N . GLY A 1 91 ? 29.830 -4.183 -29.497 1.00 64.75 91 GLY A N 1
ATOM 742 C CA . GLY A 1 91 ? 30.204 -5.174 -28.469 1.00 64.75 91 GLY A CA 1
ATOM 743 C C . GLY A 1 91 ? 29.134 -5.423 -27.388 1.00 64.75 91 GLY A C 1
ATOM 744 O O . GLY A 1 91 ? 29.463 -5.866 -26.289 1.00 64.75 91 GLY A O 1
ATOM 745 N N . ALA A 1 92 ? 27.866 -5.095 -27.676 1.00 62.03 92 ALA A N 1
ATOM 746 C CA . ALA A 1 92 ? 26.745 -5.096 -26.734 1.00 62.03 92 ALA A CA 1
ATOM 747 C C . ALA A 1 92 ? 26.614 -6.384 -25.900 1.00 62.03 92 ALA A C 1
ATOM 749 O O . ALA A 1 92 ? 26.443 -7.480 -26.431 1.00 62.03 92 ALA A O 1
ATOM 750 N N . ARG A 1 93 ? 26.587 -6.215 -24.571 1.00 74.00 93 ARG A N 1
ATOM 751 C CA . ARG A 1 93 ? 26.254 -7.274 -23.600 1.00 74.00 93 ARG A CA 1
ATOM 752 C C . ARG A 1 93 ? 24.746 -7.491 -23.452 1.00 74.00 93 ARG A C 1
ATOM 754 O O . ARG A 1 93 ? 24.326 -8.540 -22.976 1.00 74.00 93 ARG A O 1
ATOM 761 N N . TYR A 1 94 ? 23.937 -6.504 -23.839 1.00 76.88 94 TYR A N 1
ATOM 762 C CA . TYR A 1 94 ? 22.483 -6.540 -23.722 1.00 76.88 94 TYR A CA 1
ATOM 763 C C . TYR A 1 94 ? 21.822 -6.504 -25.104 1.00 76.88 94 TYR A C 1
ATOM 765 O O . TYR A 1 94 ? 21.982 -5.543 -25.856 1.00 76.88 94 TYR A O 1
ATOM 773 N N . SER A 1 95 ? 21.042 -7.541 -25.412 1.00 78.88 95 SER A N 1
ATOM 774 C CA . SER A 1 95 ? 20.169 -7.609 -26.586 1.00 78.88 95 SER A CA 1
ATOM 775 C C . SER A 1 95 ? 18.716 -7.715 -26.110 1.00 78.88 95 SER A C 1
ATOM 777 O O . SER A 1 95 ? 18.401 -8.644 -25.360 1.00 78.88 95 SER A O 1
ATOM 779 N N . PRO A 1 96 ? 17.832 -6.763 -26.459 1.00 79.94 96 PRO A N 1
ATOM 780 C CA . PRO A 1 96 ? 16.442 -6.823 -26.029 1.00 79.94 96 PRO A CA 1
ATOM 781 C C . PRO A 1 96 ? 15.709 -8.060 -26.584 1.00 79.94 96 PRO A C 1
ATOM 783 O O . PRO A 1 96 ? 16.012 -8.521 -27.688 1.00 79.94 96 PRO A O 1
ATOM 786 N N . PRO A 1 97 ? 14.723 -8.607 -25.849 1.00 82.12 97 PRO A N 1
ATOM 787 C CA . PRO A 1 97 ? 13.964 -9.770 -26.298 1.00 82.12 97 PRO A CA 1
ATOM 788 C C . PRO A 1 97 ? 13.273 -9.532 -27.644 1.00 82.12 97 PRO A C 1
ATOM 790 O O . PRO A 1 97 ? 12.787 -8.437 -27.912 1.00 82.12 97 PRO A O 1
ATOM 793 N N . LYS A 1 98 ? 13.133 -10.572 -28.475 1.00 76.62 98 LYS A N 1
ATOM 794 C CA . LYS A 1 98 ? 12.493 -10.456 -29.804 1.00 76.62 98 LYS A CA 1
ATOM 795 C C . LYS A 1 98 ? 11.050 -9.932 -29.747 1.00 76.62 98 LYS A C 1
ATOM 797 O O . LYS A 1 98 ? 10.620 -9.255 -30.670 1.00 76.62 98 LYS A O 1
ATOM 802 N N . HIS A 1 99 ? 10.327 -10.207 -28.660 1.00 78.00 99 HIS A N 1
ATOM 803 C CA . HIS A 1 99 ? 8.967 -9.707 -28.425 1.00 78.00 99 HIS A CA 1
ATOM 804 C C . HIS A 1 99 ? 8.923 -8.264 -27.891 1.00 78.00 99 HIS A C 1
ATOM 806 O O . HIS A 1 99 ? 7.848 -7.681 -27.815 1.00 78.00 99 HIS A O 1
ATOM 812 N N . ALA A 1 100 ? 10.065 -7.678 -27.510 1.00 69.00 100 ALA A N 1
ATOM 813 C CA . ALA A 1 100 ? 10.135 -6.295 -27.034 1.00 69.00 100 ALA A CA 1
ATOM 814 C C . ALA A 1 100 ? 10.016 -5.268 -28.173 1.00 69.00 100 ALA A C 1
ATOM 816 O O . ALA A 1 100 ? 9.822 -4.080 -27.922 1.00 69.00 100 ALA A O 1
ATOM 817 N N . TYR A 1 101 ? 10.125 -5.719 -29.423 1.00 62.69 101 TYR A N 1
ATOM 818 C CA . TYR A 1 101 ? 9.946 -4.897 -30.608 1.00 62.69 101 TYR A CA 1
ATOM 819 C C . TYR A 1 101 ? 8.637 -5.296 -31.276 1.00 62.69 101 TYR A C 1
ATOM 821 O O . TYR A 1 101 ? 8.496 -6.426 -31.746 1.00 62.69 101 TYR A O 1
ATOM 829 N N . PHE A 1 102 ? 7.684 -4.370 -31.360 1.00 54.00 102 PHE A N 1
ATOM 830 C CA . PHE A 1 102 ? 6.567 -4.553 -32.275 1.00 54.00 102 PHE A CA 1
ATOM 831 C C . PHE A 1 102 ? 7.107 -4.255 -33.674 1.00 54.00 102 PHE A C 1
ATOM 833 O O . PHE A 1 102 ? 7.386 -3.106 -34.016 1.00 54.00 102 PHE A O 1
ATOM 840 N N . LEU A 1 103 ? 7.338 -5.300 -34.470 1.00 50.44 103 LEU A N 1
ATOM 841 C CA . LEU A 1 103 ? 7.707 -5.153 -35.875 1.00 50.44 103 LEU A CA 1
ATOM 842 C C . LEU A 1 103 ? 6.476 -4.653 -36.639 1.00 50.44 103 LEU A C 1
ATOM 844 O O . LEU A 1 103 ? 5.755 -5.433 -37.261 1.00 50.44 103 LEU A O 1
ATOM 848 N N . GLN A 1 104 ? 6.198 -3.354 -36.570 1.00 48.53 104 GLN A N 1
ATOM 849 C CA . GLN A 1 104 ? 5.142 -2.762 -37.375 1.00 48.53 104 GLN A CA 1
ATOM 850 C C . GLN A 1 104 ? 5.606 -2.789 -38.838 1.00 48.53 104 GLN A C 1
ATOM 852 O O . GLN A 1 104 ? 6.693 -2.309 -39.172 1.00 48.53 104 GLN A O 1
ATOM 857 N N . LYS A 1 105 ? 4.822 -3.422 -39.717 1.00 46.38 105 LYS A N 1
ATOM 858 C CA . LYS A 1 105 ? 5.086 -3.381 -41.160 1.00 46.38 105 LYS A CA 1
ATOM 859 C C . LYS A 1 105 ? 5.012 -1.921 -41.610 1.00 46.38 105 LYS A C 1
ATOM 861 O O . LYS A 1 105 ? 4.024 -1.251 -41.323 1.00 46.38 105 LYS A O 1
ATOM 866 N N . CYS A 1 106 ? 6.041 -1.441 -42.310 1.00 44.28 106 CYS A N 1
ATOM 867 C CA . CYS A 1 106 ? 6.013 -0.124 -42.940 1.00 44.28 106 CYS A CA 1
ATOM 868 C C . CYS A 1 106 ? 4.793 -0.037 -43.883 1.00 44.28 106 CYS A C 1
ATOM 870 O O . CYS A 1 106 ? 4.730 -0.837 -44.826 1.00 44.28 106 CYS A O 1
ATOM 872 N N . PRO A 1 107 ? 3.848 0.908 -43.679 1.00 50.69 107 PRO A N 1
ATOM 873 C CA . PRO A 1 107 ? 2.650 1.027 -44.516 1.00 50.69 107 PRO A CA 1
ATOM 874 C C . PRO A 1 107 ? 2.972 1.444 -45.959 1.00 50.69 107 PRO A C 1
ATOM 876 O O . PRO A 1 107 ? 2.117 1.341 -46.828 1.00 50.69 107 PRO A O 1
ATOM 879 N N . VAL A 1 108 ? 4.205 1.894 -46.219 1.00 52.69 108 VAL A N 1
ATOM 880 C CA . VAL A 1 108 ? 4.629 2.439 -47.515 1.00 52.69 108 VAL A CA 1
ATOM 881 C C . VAL A 1 108 ? 5.241 1.381 -48.436 1.00 52.69 108 VAL A C 1
ATOM 883 O O . VAL A 1 108 ? 5.102 1.495 -49.648 1.00 52.69 108 VAL A O 1
ATOM 886 N N . CYS A 1 109 ? 5.916 0.349 -47.916 1.00 50.84 109 CYS A N 1
ATOM 887 C CA . CYS A 1 109 ? 6.678 -0.553 -48.792 1.00 50.84 109 CYS A CA 1
ATOM 888 C C . CYS A 1 109 ? 6.565 -2.053 -48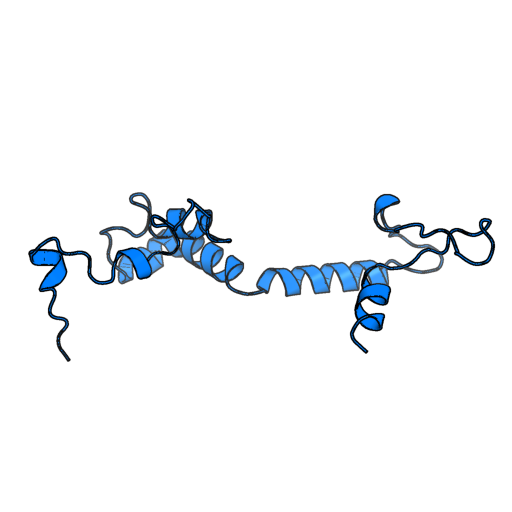.507 1.00 50.84 109 CYS A C 1
ATOM 890 O O . CYS A 1 109 ? 7.071 -2.832 -49.303 1.00 50.84 109 CYS A O 1
ATOM 892 N N . SER A 1 110 ? 5.883 -2.510 -47.450 1.00 52.59 110 SER A N 1
ATOM 893 C CA . SER A 1 110 ? 5.717 -3.949 -47.128 1.00 52.59 110 SER A CA 1
ATOM 894 C C . SER A 1 110 ? 7.009 -4.764 -46.898 1.00 52.59 110 SER A C 1
ATOM 896 O O . SER A 1 110 ? 6.923 -5.887 -46.409 1.00 52.59 110 SER A O 1
ATOM 898 N N . CYS A 1 111 ? 8.195 -4.230 -47.206 1.00 40.69 111 CYS A N 1
ATOM 899 C CA . CYS A 1 111 ? 9.455 -4.976 -47.268 1.00 40.69 111 CYS A CA 1
ATOM 900 C C . CYS A 1 111 ? 10.454 -4.657 -46.144 1.00 40.69 111 CYS A C 1
ATOM 902 O O . CYS A 1 111 ? 11.482 -5.319 -46.060 1.00 40.69 111 CYS A O 1
ATOM 904 N N . HIS A 1 112 ? 10.156 -3.711 -45.244 1.00 42.72 112 HIS A N 1
ATOM 905 C CA . HIS A 1 112 ? 11.034 -3.398 -44.113 1.00 42.72 112 HIS A CA 1
ATOM 906 C C . HIS A 1 112 ? 10.278 -3.424 -42.782 1.00 42.72 112 HIS A C 1
ATOM 908 O O . HIS A 1 112 ? 9.332 -2.664 -42.560 1.00 42.72 112 HIS A O 1
ATOM 914 N N . HIS A 1 113 ? 10.720 -4.309 -41.885 1.00 49.88 113 HIS A N 1
ATOM 915 C CA . HIS A 1 113 ? 10.377 -4.248 -40.472 1.00 49.88 113 HIS A CA 1
ATOM 916 C C . HIS A 1 113 ? 11.242 -3.166 -39.820 1.00 49.88 113 HIS A C 1
ATOM 918 O O . HIS A 1 113 ? 12.443 -3.362 -39.633 1.00 49.88 113 HIS A O 1
ATOM 924 N N . LEU A 1 114 ? 10.653 -2.019 -39.488 1.00 44.97 114 LEU A N 1
ATOM 925 C CA . LEU A 1 114 ? 11.336 -1.030 -38.659 1.00 44.97 114 LEU A CA 1
ATOM 926 C C . LEU A 1 114 ? 11.157 -1.428 -37.187 1.00 44.97 114 LEU A C 1
ATOM 928 O O . LEU A 1 114 ? 10.031 -1.718 -36.774 1.00 44.97 114 LEU A O 1
ATOM 932 N N . PRO A 1 115 ? 12.230 -1.463 -36.376 1.00 47.88 115 PRO A N 1
ATOM 933 C CA . PRO A 1 115 ? 12.099 -1.668 -34.943 1.00 47.88 115 PRO A CA 1
ATOM 934 C C . PRO A 1 115 ? 11.497 -0.400 -34.334 1.00 47.88 115 PRO A C 1
ATOM 936 O O . PRO A 1 115 ? 12.206 0.563 -34.041 1.00 47.88 115 PRO A O 1
ATOM 939 N N . VAL A 1 116 ? 10.176 -0.378 -34.165 1.00 50.09 116 VAL A N 1
ATOM 940 C CA . VAL A 1 116 ? 9.505 0.737 -33.500 1.00 50.09 116 VAL A CA 1
ATOM 941 C C . VAL A 1 116 ? 9.520 0.482 -31.998 1.00 50.09 116 VAL A C 1
ATOM 943 O O . VAL A 1 116 ? 9.006 -0.523 -31.511 1.00 50.09 116 VAL A O 1
ATOM 946 N N . ASN A 1 117 ? 10.175 1.377 -31.258 1.00 51.03 117 ASN A N 1
ATOM 947 C CA . ASN A 1 117 ? 10.139 1.358 -29.803 1.00 51.03 117 ASN A CA 1
ATOM 948 C C . ASN A 1 117 ? 8.747 1.852 -29.360 1.00 51.03 117 ASN A C 1
ATOM 950 O O . ASN A 1 117 ? 8.419 3.007 -29.652 1.00 51.03 117 ASN A O 1
ATOM 954 N N . PRO A 1 118 ? 7.938 1.037 -28.661 1.00 50.12 118 PRO A N 1
ATOM 955 C CA . PRO A 1 118 ? 6.581 1.417 -28.267 1.00 50.12 118 PRO A CA 1
ATOM 956 C C . PRO A 1 118 ? 6.542 2.670 -27.375 1.00 50.12 118 PRO A C 1
ATOM 958 O O . PRO A 1 118 ? 5.584 3.434 -27.448 1.00 50.12 118 PRO A O 1
ATOM 961 N N . LEU A 1 119 ? 7.612 2.957 -26.618 1.00 48.72 119 LEU A N 1
ATOM 962 C CA . LEU A 1 119 ? 7.724 4.191 -25.827 1.00 48.72 119 LEU A CA 1
ATOM 963 C C . LEU A 1 119 ? 7.818 5.455 -26.696 1.00 48.72 119 LEU A C 1
ATOM 965 O O . LEU A 1 119 ? 7.326 6.500 -26.291 1.00 48.72 119 LEU A O 1
ATOM 969 N N . LYS A 1 120 ? 8.404 5.379 -27.899 1.00 47.56 120 LYS A N 1
ATOM 970 C CA . LYS A 1 120 ? 8.457 6.526 -28.826 1.00 47.56 120 LYS A CA 1
ATOM 971 C C . LYS A 1 120 ? 7.133 6.761 -29.556 1.00 47.56 120 LYS A C 1
ATOM 973 O O . LYS A 1 120 ? 6.854 7.893 -29.929 1.00 47.56 120 LYS A O 1
ATOM 978 N N . LEU A 1 121 ? 6.326 5.715 -29.749 1.00 45.94 121 LEU A N 1
ATOM 979 C CA . LEU A 1 121 ? 5.007 5.833 -30.381 1.00 45.94 121 LEU A CA 1
ATOM 980 C C . LEU A 1 121 ? 3.999 6.539 -29.473 1.00 45.94 121 LEU A C 1
ATOM 982 O O . LEU A 1 121 ? 3.223 7.355 -29.952 1.00 45.94 121 LEU A O 1
ATOM 986 N N . LEU A 1 122 ? 4.040 6.251 -28.170 1.00 44.66 122 LEU A N 1
ATOM 987 C CA . LEU A 1 122 ? 3.134 6.862 -27.196 1.00 44.66 122 LEU A CA 1
ATOM 988 C C . LEU A 1 122 ? 3.397 8.361 -27.005 1.00 44.66 122 LEU A C 1
ATOM 990 O O . LEU A 1 122 ? 2.449 9.117 -26.836 1.00 44.66 122 LEU A O 1
ATOM 994 N N . ILE A 1 123 ? 4.656 8.804 -27.092 1.00 47.56 123 ILE A N 1
ATOM 995 C CA . ILE A 1 123 ? 5.007 10.230 -26.977 1.00 47.56 123 ILE A CA 1
ATOM 996 C C . ILE A 1 123 ? 4.475 11.032 -28.178 1.00 47.56 123 ILE A C 1
ATOM 998 O O . ILE A 1 123 ? 4.034 12.156 -28.000 1.00 47.56 123 ILE A O 1
ATOM 1002 N N . HIS A 1 124 ? 4.428 10.443 -29.377 1.00 41.72 124 HIS A N 1
ATOM 1003 C CA . HIS A 1 124 ? 3.912 11.112 -30.580 1.00 41.72 124 HIS A CA 1
ATOM 1004 C C . HIS A 1 124 ? 2.380 11.127 -30.713 1.00 41.72 124 HIS A C 1
ATOM 1006 O O . HIS A 1 124 ? 1.870 11.759 -31.630 1.00 41.72 124 HIS A O 1
ATOM 1012 N N . GLN A 1 125 ? 1.640 10.422 -29.852 1.00 39.41 125 GLN A N 1
ATOM 1013 C CA . GLN A 1 125 ? 0.168 10.424 -29.865 1.00 39.41 125 GLN A CA 1
ATOM 1014 C C . GLN A 1 125 ? -0.448 11.407 -28.858 1.00 39.41 125 GLN A C 1
ATOM 1016 O O . GLN A 1 125 ? -1.670 11.463 -28.743 1.00 39.41 125 GLN A O 1
ATOM 1021 N N . MET A 1 126 ? 0.382 12.149 -28.117 1.00 40.38 126 MET A N 1
ATOM 1022 C CA . MET A 1 126 ? -0.054 13.141 -27.129 1.00 40.38 126 MET A CA 1
ATOM 1023 C C . MET A 1 126 ? 0.185 14.601 -27.563 1.00 40.38 126 MET A C 1
ATOM 1025 O O . MET A 1 126 ? -0.026 15.488 -26.738 1.00 40.38 126 MET A O 1
ATOM 1029 N N . ASP A 1 127 ? 0.574 14.835 -28.823 1.00 35.59 127 ASP A N 1
ATOM 1030 C CA . ASP A 1 127 ? 0.631 16.160 -29.469 1.00 35.59 127 ASP A CA 1
ATOM 1031 C C . ASP A 1 127 ? -0.540 16.351 -30.449 1.00 35.59 127 ASP A C 1
ATOM 1033 O O . ASP A 1 127 ? -0.814 15.410 -31.235 1.00 35.59 127 ASP A O 1
#

pLDDT: mean 76.1, std 16.48, range [35.59, 94.0]

Organism: Urocitellus parryii (NCBI:txid9999)